Protein AF-A0A3M2BDF1-F1 (afdb_monomer)

Structure (mmCIF, N/CA/C/O backbone):
data_AF-A0A3M2BDF1-F1
#
_entry.id   AF-A0A3M2BDF1-F1
#
loop_
_atom_site.group_PDB
_atom_site.id
_atom_site.type_symbol
_atom_site.label_atom_id
_atom_site.label_alt_id
_atom_site.label_comp_id
_atom_site.label_asym_id
_atom_site.label_entity_id
_atom_site.label_seq_id
_atom_site.pdbx_PDB_ins_code
_atom_site.Cartn_x
_atom_site.Cartn_y
_atom_site.Cartn_z
_atom_site.occupancy
_atom_site.B_iso_or_equiv
_atom_site.auth_seq_id
_atom_site.auth_comp_id
_atom_site.auth_asym_id
_atom_site.auth_atom_id
_atom_site.pdbx_PDB_model_num
ATOM 1 N N . HIS A 1 1 ? 28.241 30.916 -4.622 1.00 33.78 1 HIS A N 1
ATOM 2 C CA . HIS A 1 1 ? 27.666 30.006 -3.613 1.00 33.78 1 HIS A CA 1
ATOM 3 C C . HIS A 1 1 ? 26.274 29.644 -4.123 1.00 33.78 1 HIS A C 1
ATOM 5 O O . HIS A 1 1 ? 25.344 30.405 -3.905 1.00 33.78 1 HIS A O 1
ATOM 11 N N . LEU A 1 2 ? 26.166 28.609 -4.962 1.00 30.31 2 LEU A N 1
ATOM 12 C CA . LEU A 1 2 ? 24.899 28.188 -5.571 1.00 30.31 2 LEU A CA 1
ATOM 13 C C . LEU A 1 2 ? 24.384 27.000 -4.758 1.00 30.31 2 LEU A C 1
ATOM 15 O O . LEU A 1 2 ? 25.025 25.952 -4.739 1.00 30.31 2 LEU A O 1
ATOM 19 N N . ARG A 1 3 ? 23.289 27.208 -4.024 1.00 29.62 3 ARG A N 1
ATOM 20 C CA . ARG A 1 3 ? 22.523 26.128 -3.401 1.00 29.62 3 ARG A CA 1
ATOM 21 C C . ARG A 1 3 ? 21.697 25.483 -4.510 1.00 29.62 3 ARG A C 1
ATOM 23 O O . ARG A 1 3 ? 20.941 26.171 -5.184 1.00 29.62 3 ARG A O 1
ATOM 30 N N . SER A 1 4 ? 21.942 24.199 -4.743 1.00 33.84 4 SER A N 1
ATOM 31 C CA . SER A 1 4 ? 21.122 23.350 -5.597 1.00 33.84 4 SER A CA 1
ATOM 32 C C . SER A 1 4 ? 19.923 22.914 -4.768 1.00 33.84 4 SER A C 1
ATOM 34 O O . SER A 1 4 ? 20.063 22.039 -3.915 1.00 33.84 4 SER A O 1
ATOM 36 N N . ASP A 1 5 ? 18.774 23.535 -5.005 1.00 34.00 5 ASP A N 1
ATOM 37 C CA . ASP A 1 5 ? 17.490 23.002 -4.565 1.00 34.00 5 ASP A CA 1
ATOM 38 C C . ASP A 1 5 ? 17.246 21.721 -5.370 1.00 34.00 5 ASP A C 1
ATOM 40 O O . ASP A 1 5 ? 16.929 21.744 -6.557 1.00 34.00 5 ASP A O 1
ATOM 44 N N . SER A 1 6 ? 17.517 20.579 -4.740 1.00 32.19 6 SER A N 1
ATOM 45 C CA . SER A 1 6 ? 17.147 19.269 -5.264 1.00 32.19 6 SER A CA 1
ATOM 46 C C . SER A 1 6 ? 15.643 19.111 -5.080 1.00 32.19 6 SER A C 1
ATOM 48 O O . SER A 1 6 ? 15.193 18.495 -4.116 1.00 32.19 6 SER A O 1
ATOM 50 N N . GLU A 1 7 ? 14.863 19.694 -5.989 1.00 30.11 7 GLU A N 1
ATOM 51 C CA . GLU A 1 7 ? 13.458 19.339 -6.158 1.00 30.11 7 GLU A CA 1
ATOM 52 C C . GLU A 1 7 ? 13.406 17.853 -6.525 1.00 30.11 7 GLU A C 1
ATOM 54 O O . GLU A 1 7 ? 13.713 17.448 -7.650 1.00 30.11 7 GLU A O 1
ATOM 59 N N . ALA A 1 8 ? 13.081 17.012 -5.544 1.00 30.81 8 ALA A N 1
ATOM 60 C CA . ALA A 1 8 ? 12.744 15.622 -5.782 1.00 30.81 8 ALA A CA 1
ATOM 61 C C . ALA A 1 8 ? 11.512 15.609 -6.695 1.00 30.81 8 ALA A C 1
ATOM 63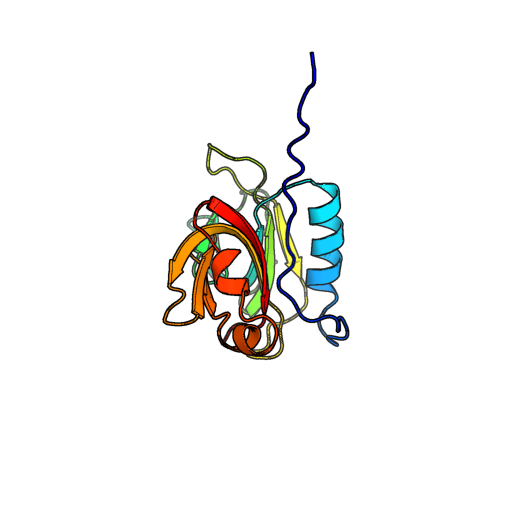 O O . ALA A 1 8 ? 10.384 15.791 -6.251 1.00 30.81 8 ALA A O 1
ATOM 64 N N . SER A 1 9 ? 11.740 15.467 -8.001 1.00 33.53 9 SER A N 1
ATOM 65 C CA . SER A 1 9 ? 10.681 15.326 -8.994 1.00 33.53 9 SER A CA 1
ATOM 66 C C . SER A 1 9 ? 9.907 14.044 -8.682 1.00 33.53 9 SER A C 1
ATOM 68 O O . SER A 1 9 ? 10.363 12.955 -9.029 1.00 33.53 9 SER A O 1
ATOM 70 N N . THR A 1 10 ? 8.781 14.150 -7.980 1.00 39.41 10 THR A N 1
ATOM 71 C CA . THR A 1 10 ? 7.847 13.041 -7.759 1.00 39.41 10 THR A CA 1
ATOM 72 C C . THR A 1 10 ? 7.146 12.756 -9.085 1.00 39.41 10 THR A C 1
ATOM 74 O O . THR A 1 10 ? 6.318 13.539 -9.548 1.00 39.41 10 THR A O 1
ATOM 77 N N . GLN A 1 11 ? 7.515 11.659 -9.748 1.00 42.50 11 GLN A N 1
ATOM 78 C CA . GLN A 1 11 ? 6.793 11.183 -10.927 1.00 42.50 11 GLN A CA 1
ATOM 79 C C . GLN A 1 11 ? 5.582 10.381 -10.448 1.00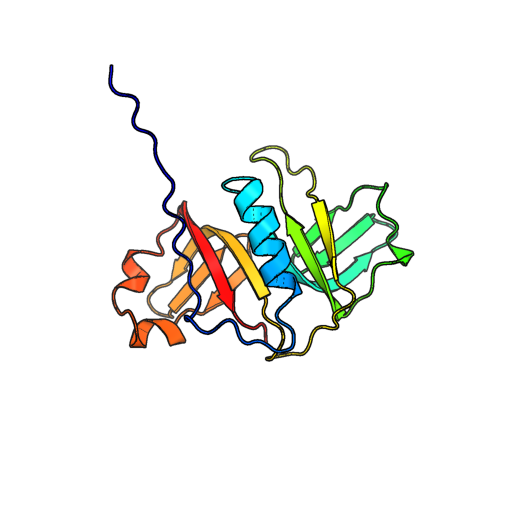 42.50 11 GLN A C 1
ATOM 81 O O . GLN A 1 11 ? 5.737 9.353 -9.793 1.00 42.50 11 GLN A O 1
ATOM 86 N N . ALA A 1 12 ? 4.383 10.881 -10.748 1.00 41.28 12 ALA A N 1
ATOM 87 C CA . ALA A 1 12 ? 3.139 10.166 -10.500 1.00 41.28 12 ALA A CA 1
ATOM 88 C C . ALA A 1 12 ? 2.960 9.073 -11.559 1.00 41.28 12 ALA A C 1
ATOM 90 O O . ALA A 1 12 ? 2.955 9.348 -12.762 1.00 41.28 12 ALA A O 1
ATOM 91 N N . ILE A 1 13 ? 2.808 7.835 -11.103 1.00 45.28 13 ILE A N 1
ATOM 92 C CA . ILE A 1 13 ? 2.573 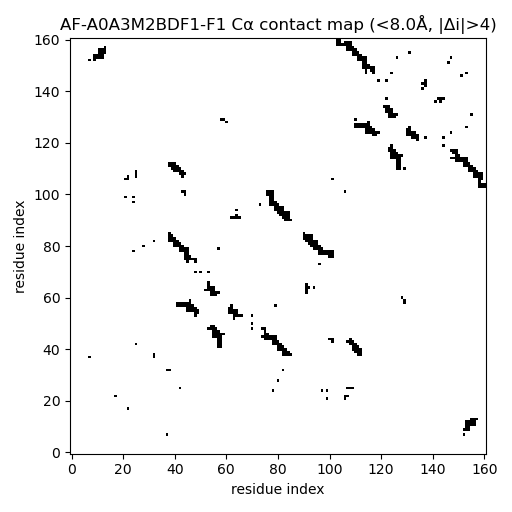6.663 -11.938 1.00 45.28 13 ILE A CA 1
ATOM 93 C C . ILE A 1 13 ? 1.087 6.327 -11.802 1.00 45.28 13 ILE A C 1
ATOM 95 O O . ILE A 1 13 ? 0.680 5.562 -10.934 1.00 45.28 13 ILE A O 1
ATOM 99 N N . GLY A 1 14 ? 0.265 6.999 -12.610 1.00 39.47 14 GLY A N 1
ATOM 100 C CA . GLY A 1 14 ? -1.187 6.833 -12.624 1.00 39.47 14 GLY A CA 1
ATOM 101 C C . GLY A 1 14 ? -1.808 7.496 -13.854 1.00 39.47 14 GLY A C 1
ATOM 102 O O . GLY A 1 14 ? -1.566 8.671 -14.129 1.00 39.47 14 GLY A O 1
ATOM 103 N N . GLY A 1 15 ? -2.581 6.732 -14.631 1.00 35.66 15 GLY A N 1
ATOM 104 C CA . GLY A 1 15 ? -3.235 7.199 -15.856 1.00 35.66 15 GLY A CA 1
ATOM 105 C C . GLY A 1 15 ? -4.144 8.415 -15.627 1.00 35.66 15 GLY A C 1
ATOM 106 O O . GLY A 1 15 ? -4.806 8.555 -14.602 1.00 35.66 15 GLY A O 1
ATOM 107 N N . THR A 1 16 ? -4.214 9.314 -16.608 1.00 36.38 16 THR A N 1
ATOM 108 C CA . THR A 1 16 ? -4.852 10.643 -16.528 1.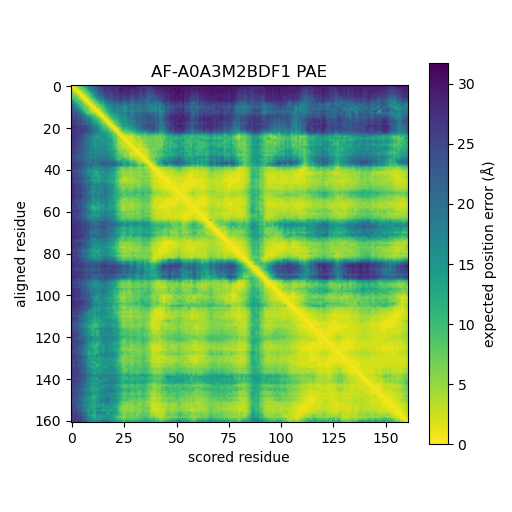00 36.38 16 THR A CA 1
ATOM 109 C C . THR A 1 16 ? -6.391 10.644 -16.528 1.00 36.38 16 THR A C 1
ATOM 111 O O . THR A 1 16 ? -7.024 11.476 -17.183 1.00 36.38 16 THR A O 1
ATOM 114 N N . ARG A 1 17 ? -7.057 9.752 -15.783 1.00 31.91 17 ARG A N 1
ATOM 115 C CA . ARG A 1 17 ? -8.527 9.754 -15.656 1.00 31.91 17 ARG A CA 1
ATOM 116 C C . ARG A 1 17 ? -8.995 9.543 -14.219 1.00 31.91 17 ARG A C 1
ATOM 118 O O . ARG A 1 17 ? -9.590 8.529 -13.881 1.00 31.91 17 ARG A O 1
ATOM 125 N N . LEU A 1 18 ? -8.838 10.594 -13.415 1.00 40.12 18 LEU A N 1
ATOM 126 C CA . LEU A 1 18 ? -9.509 10.793 -12.127 1.00 40.12 18 LEU A CA 1
ATOM 127 C C . LEU A 1 18 ? -11.038 10.961 -12.304 1.00 40.12 18 LEU A C 1
ATOM 129 O O . LEU A 1 18 ? -11.595 12.042 -12.096 1.00 40.12 18 LEU A O 1
ATOM 133 N N . ARG A 1 19 ? -11.733 9.896 -12.711 1.00 33.28 19 ARG A N 1
ATOM 134 C CA . ARG A 1 19 ? -13.187 9.732 -12.552 1.00 33.28 19 ARG A CA 1
ATOM 135 C C . ARG A 1 19 ? -13.478 8.359 -11.942 1.00 33.28 19 ARG A C 1
ATOM 137 O O . ARG A 1 19 ? -14.211 7.567 -12.520 1.00 33.28 19 ARG A O 1
ATOM 144 N N . ALA A 1 20 ? -12.909 8.078 -10.774 1.00 35.84 20 ALA A N 1
ATOM 145 C CA . ALA A 1 20 ? -13.384 6.981 -9.941 1.00 35.84 20 ALA A CA 1
ATOM 146 C C . ALA A 1 20 ? -14.602 7.474 -9.145 1.00 35.84 20 ALA A C 1
ATOM 148 O O . ALA A 1 20 ? -14.520 8.468 -8.423 1.00 35.84 20 ALA A O 1
ATOM 149 N N . ILE A 1 21 ? -15.739 6.789 -9.283 1.00 36.94 21 ILE A N 1
ATOM 150 C CA . ILE A 1 21 ? -16.975 7.073 -8.530 1.00 36.94 21 ILE A CA 1
ATOM 151 C C . ILE A 1 21 ? -16.808 6.736 -7.022 1.00 36.94 21 ILE A C 1
ATOM 153 O O . ILE A 1 21 ? -17.654 7.112 -6.223 1.00 36.94 21 ILE A O 1
ATOM 157 N N . GLY A 1 22 ? -15.666 6.160 -6.613 1.00 40.47 22 GLY A N 1
ATOM 158 C CA . GLY A 1 22 ? -15.199 6.051 -5.217 1.00 40.47 22 GLY A CA 1
ATOM 159 C C . GLY A 1 22 ? -13.909 6.835 -4.893 1.00 40.47 22 GLY A C 1
ATOM 160 O O . GLY A 1 22 ? -13.306 6.629 -3.849 1.00 40.47 22 GLY A 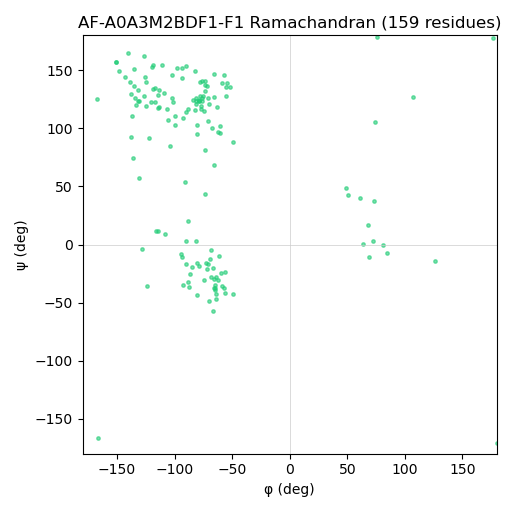O 1
ATOM 161 N N . GLY A 1 23 ? -13.444 7.722 -5.782 1.00 46.06 23 GLY A N 1
ATOM 162 C CA . GLY A 1 23 ? -12.109 8.348 -5.728 1.00 46.06 23 GLY A CA 1
ATOM 163 C C . GLY A 1 23 ? -11.994 9.644 -4.919 1.00 46.06 23 GLY A C 1
ATOM 164 O O . GLY A 1 23 ? -11.091 10.445 -5.169 1.00 46.06 23 GLY A O 1
ATOM 165 N N . THR A 1 24 ? -12.915 9.926 -3.994 1.00 55.69 24 THR A N 1
ATOM 166 C CA . THR A 1 24 ? -12.814 11.129 -3.149 1.00 55.69 24 THR A CA 1
ATOM 167 C C . THR A 1 24 ? -11.743 11.000 -2.078 1.00 55.69 24 THR A C 1
ATOM 169 O O . THR A 1 24 ? -11.144 12.010 -1.717 1.00 55.69 24 THR A O 1
ATOM 172 N N . PHE A 1 25 ? -11.478 9.784 -1.596 1.00 63.09 25 PHE A N 1
ATOM 173 C CA . PHE A 1 25 ? -10.528 9.549 -0.515 1.00 63.09 25 PHE A CA 1
ATOM 174 C C . PHE A 1 25 ? -9.084 9.861 -0.924 1.00 63.09 25 PHE A C 1
ATOM 176 O O . PHE A 1 25 ? -8.471 10.764 -0.356 1.00 63.09 25 PHE A O 1
ATOM 183 N N . LEU A 1 26 ? -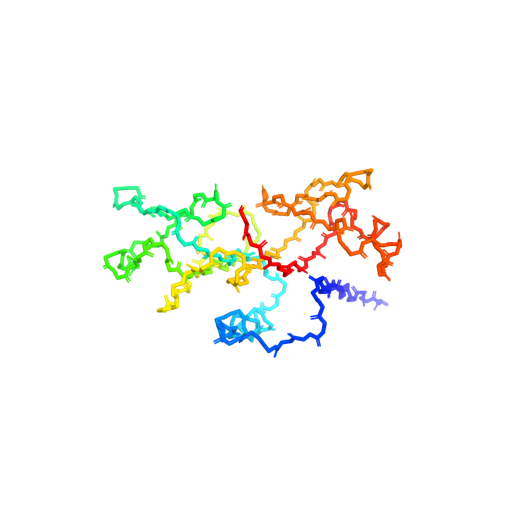8.575 9.214 -1.978 1.00 66.44 26 LEU A N 1
ATOM 184 C CA . LEU A 1 26 ? -7.216 9.466 -2.467 1.00 66.44 26 LEU A CA 1
ATOM 185 C C . LEU A 1 26 ? -7.030 10.876 -3.031 1.00 66.44 26 LEU A C 1
ATOM 187 O O . LEU A 1 26 ? -5.949 11.439 -2.911 1.00 66.44 26 LEU A O 1
ATOM 191 N N . ARG A 1 27 ? -8.083 11.497 -3.581 1.00 63.66 27 ARG A N 1
ATOM 192 C CA . ARG A 1 27 ? -8.031 12.908 -3.995 1.00 63.66 27 ARG A CA 1
ATOM 193 C C . ARG A 1 27 ? -7.828 13.839 -2.796 1.00 63.66 27 ARG A C 1
ATOM 195 O O . ARG A 1 27 ? -6.973 14.714 -2.855 1.00 63.66 27 ARG A O 1
ATOM 202 N N . ARG A 1 28 ? -8.588 13.638 -1.711 1.00 62.97 28 ARG A N 1
ATOM 203 C CA . ARG A 1 28 ? -8.436 14.414 -0.468 1.00 62.97 28 ARG A CA 1
ATOM 204 C C . ARG A 1 28 ? -7.077 14.164 0.183 1.00 62.97 28 ARG A C 1
ATOM 206 O O . ARG A 1 28 ? -6.476 15.101 0.689 1.00 62.97 28 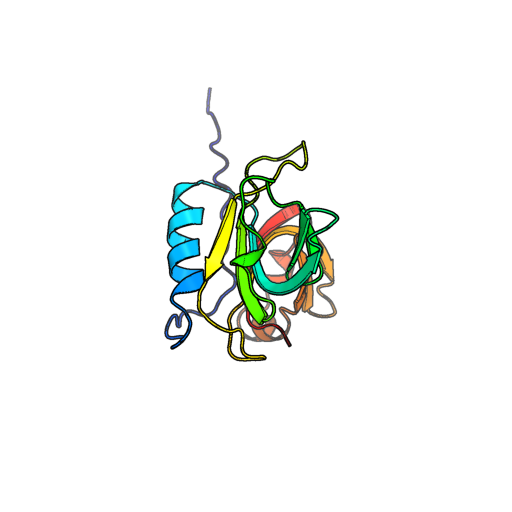ARG A O 1
ATOM 213 N N . LEU A 1 29 ? -6.576 12.931 0.128 1.00 66.38 29 LEU A N 1
ATOM 214 C CA . LEU A 1 29 ? -5.213 12.610 0.554 1.00 66.38 29 LEU A CA 1
ATOM 215 C C . LEU A 1 29 ? -4.159 13.292 -0.304 1.00 66.38 29 LEU A C 1
ATOM 217 O O . LEU A 1 29 ? -3.217 13.833 0.252 1.00 66.38 29 LEU A O 1
ATOM 221 N N . GLY A 1 30 ? -4.331 13.327 -1.625 1.00 62.34 30 GLY A N 1
ATOM 222 C CA . GLY A 1 30 ? -3.439 14.044 -2.533 1.00 62.34 30 GLY A CA 1
ATOM 223 C C . GLY A 1 30 ? -3.308 15.521 -2.164 1.00 62.34 30 GLY A C 1
ATOM 224 O O . GLY A 1 30 ? -2.193 16.036 -2.126 1.00 62.34 30 GLY A O 1
ATOM 225 N N . ASP A 1 31 ? -4.412 16.180 -1.800 1.00 61.19 31 ASP A N 1
ATOM 226 C CA . ASP A 1 31 ? -4.394 17.566 -1.313 1.00 61.19 31 ASP A CA 1
ATOM 227 C C . ASP A 1 31 ? -3.655 17.704 0.032 1.00 61.19 31 ASP A C 1
ATOM 229 O O . ASP A 1 31 ? -2.941 18.686 0.237 1.00 61.19 31 ASP A O 1
ATOM 233 N N . VAL A 1 32 ? -3.794 16.727 0.938 1.00 59.72 32 VAL A N 1
ATOM 234 C CA . VAL A 1 32 ? -3.107 16.698 2.245 1.00 59.72 32 VAL A CA 1
ATOM 235 C C . VAL A 1 32 ? -1.605 16.444 2.079 1.00 59.72 32 VAL A C 1
ATOM 237 O O . VAL A 1 32 ? -0.794 17.199 2.607 1.00 59.72 32 VAL A O 1
ATOM 240 N N . VAL A 1 33 ? -1.216 15.440 1.293 1.00 60.22 33 VAL A N 1
ATOM 241 C CA . VAL A 1 33 ? 0.187 15.076 1.033 1.00 60.22 33 VAL A CA 1
ATOM 242 C C . VAL A 1 33 ? 0.905 16.194 0.273 1.00 60.22 33 VAL A C 1
ATOM 244 O O . VAL A 1 33 ? 2.034 16.539 0.613 1.00 60.22 33 VAL A O 1
ATOM 247 N N . SER A 1 34 ? 0.238 16.839 -0.691 1.00 59.56 34 SER A N 1
ATOM 248 C CA . SER A 1 34 ? 0.807 17.985 -1.421 1.00 59.56 34 SER A CA 1
ATOM 249 C C . SER A 1 34 ? 1.101 19.181 -0.507 1.00 59.56 34 SER A C 1
ATOM 251 O O . SER A 1 34 ? 2.040 19.932 -0.763 1.00 59.56 34 SER A O 1
ATOM 253 N N . GLN A 1 35 ? 0.322 19.365 0.565 1.00 52.84 35 GLN A N 1
ATOM 254 C CA . GLN A 1 35 ? 0.534 20.424 1.561 1.00 52.84 35 GLN A CA 1
ATOM 255 C C . GLN A 1 35 ? 1.641 20.093 2.573 1.00 52.84 35 GLN A C 1
ATOM 257 O O . GLN A 1 35 ? 2.160 21.003 3.217 1.00 52.84 35 GLN A O 1
ATOM 262 N N . MET A 1 36 ? 2.011 18.817 2.713 1.00 52.03 36 MET A N 1
ATOM 263 C CA . MET A 1 36 ? 2.984 18.343 3.702 1.00 52.03 36 MET A CA 1
ATOM 264 C C . MET A 1 36 ? 4.432 18.259 3.185 1.00 52.03 36 MET A C 1
ATOM 266 O O . MET A 1 36 ? 5.350 18.113 3.988 1.00 52.03 36 MET A O 1
ATOM 270 N N . GLY A 1 37 ? 4.669 18.396 1.874 1.00 50.56 37 GLY A N 1
ATOM 271 C CA . GLY A 1 37 ? 5.982 18.110 1.268 1.00 50.56 37 GLY A CA 1
ATOM 272 C C . GLY A 1 37 ? 6.238 16.601 1.150 1.00 50.56 37 GLY A C 1
ATOM 273 O O . GLY A 1 37 ? 5.371 15.820 1.529 1.00 50.56 37 GLY A O 1
ATOM 274 N N . SER A 1 38 ? 7.388 16.183 0.590 1.00 54.94 38 SER A N 1
ATOM 275 C CA . SER A 1 38 ? 7.762 14.775 0.317 1.00 54.94 38 SER A CA 1
ATOM 276 C C . SER A 1 38 ? 7.563 13.860 1.531 1.00 54.94 38 SER A C 1
ATOM 278 O O . SER A 1 38 ? 8.469 13.670 2.337 1.00 54.94 38 SER A O 1
ATOM 280 N N . SER A 1 39 ? 6.356 13.321 1.652 1.00 63.38 39 SER A N 1
ATOM 281 C CA . SER A 1 39 ? 5.926 12.460 2.743 1.00 63.38 39 SER A CA 1
ATOM 282 C C . SER A 1 39 ? 5.677 11.080 2.160 1.00 63.38 39 SER A C 1
ATOM 284 O O . SER A 1 39 ? 5.034 10.941 1.109 1.00 63.38 39 SER A O 1
ATOM 286 N N . ASP A 1 40 ? 6.196 10.066 2.836 1.00 76.62 40 ASP A N 1
ATOM 287 C CA . ASP A 1 40 ? 5.878 8.692 2.497 1.00 76.62 40 ASP A CA 1
ATOM 288 C C . ASP A 1 40 ? 4.476 8.400 3.027 1.00 76.62 40 ASP A C 1
ATOM 290 O O . ASP A 1 40 ? 4.042 8.902 4.070 1.00 76.62 40 ASP A O 1
ATOM 294 N N . PHE A 1 41 ? 3.702 7.656 2.254 1.00 80.00 41 PHE A N 1
ATOM 295 C CA . PHE A 1 41 ? 2.363 7.298 2.683 1.00 80.00 41 PHE A CA 1
ATOM 296 C C . PHE A 1 41 ? 1.941 5.966 2.098 1.00 80.00 41 PHE A C 1
ATOM 298 O O . PHE A 1 41 ? 2.431 5.526 1.056 1.00 80.00 41 PHE A O 1
ATOM 305 N N . LEU A 1 42 ? 0.994 5.352 2.789 1.00 82.62 42 LEU A N 1
ATOM 306 C CA . LEU A 1 42 ? 0.363 4.105 2.412 1.00 82.62 42 LEU A CA 1
ATOM 307 C C . LEU A 1 42 ? -1.145 4.286 2.522 1.00 82.62 42 LEU A C 1
ATOM 309 O O . LEU A 1 42 ? -1.630 4.672 3.581 1.00 82.62 42 LEU A O 1
ATOM 313 N N . ALA A 1 43 ? -1.883 4.040 1.447 1.00 85.50 43 ALA A N 1
ATOM 314 C CA . ALA A 1 43 ? -3.328 4.194 1.402 1.00 85.50 43 ALA A CA 1
ATOM 315 C C . ALA A 1 43 ? -3.984 2.957 0.786 1.00 85.50 43 ALA A C 1
ATOM 317 O O . ALA A 1 43 ? -3.677 2.582 -0.346 1.00 85.50 43 ALA A O 1
ATOM 318 N N . GLY A 1 44 ? -4.906 2.348 1.525 1.00 86.44 44 GLY A N 1
ATOM 319 C CA . GLY A 1 44 ? -5.571 1.113 1.132 1.00 86.44 44 GLY A CA 1
ATOM 320 C C . GLY A 1 44 ? -6.582 0.627 2.172 1.00 86.44 44 GLY A C 1
ATOM 321 O O . GLY A 1 44 ? -6.901 1.361 3.113 1.00 86.44 44 GLY A O 1
ATOM 322 N N . PRO A 1 45 ? -7.120 -0.590 2.002 1.00 89.00 45 PRO A N 1
ATOM 323 C CA . PRO A 1 45 ? -8.045 -1.165 2.964 1.00 89.00 45 PRO A CA 1
ATOM 324 C C . PRO A 1 45 ? -7.361 -1.445 4.296 1.00 89.00 45 PRO A C 1
ATOM 326 O O . PRO A 1 45 ? -6.200 -1.844 4.353 1.00 89.00 45 PRO A O 1
ATOM 329 N N . ILE A 1 46 ? -8.130 -1.301 5.367 1.00 89.50 46 ILE A N 1
ATOM 330 C CA . ILE A 1 46 ? -7.774 -1.848 6.670 1.00 89.50 46 ILE A CA 1
ATOM 331 C C . ILE A 1 46 ? -8.065 -3.343 6.633 1.00 89.50 46 ILE A C 1
ATOM 333 O O . ILE A 1 46 ? -9.213 -3.756 6.470 1.00 89.50 46 ILE A O 1
ATOM 337 N N . GLU A 1 47 ? -7.023 -4.144 6.770 1.00 90.44 47 GLU A N 1
ATOM 338 C CA . GLU A 1 47 ? -7.066 -5.603 6.682 1.00 90.44 47 GLU A CA 1
ATOM 339 C C . GLU A 1 47 ? -7.265 -6.239 8.058 1.00 90.44 47 GLU A C 1
ATOM 341 O O . GLU A 1 47 ? -7.979 -7.232 8.180 1.00 90.44 47 GLU A O 1
ATOM 346 N N . ASP A 1 48 ? -6.683 -5.634 9.095 1.00 91.38 48 ASP A N 1
ATOM 347 C CA . ASP A 1 48 ? -6.773 -6.108 10.474 1.00 91.38 48 ASP A CA 1
ATOM 348 C C . ASP A 1 48 ? -6.674 -4.952 11.481 1.00 91.38 48 ASP A C 1
ATOM 350 O O . ASP A 1 48 ? -6.148 -3.878 11.169 1.00 91.38 48 ASP A O 1
ATOM 354 N N . ILE A 1 49 ? -7.202 -5.173 12.686 1.00 89.56 49 ILE A N 1
ATOM 355 C CA . ILE A 1 49 ? -7.136 -4.243 13.817 1.00 89.56 49 ILE A CA 1
ATOM 356 C C . ILE A 1 49 ? -6.819 -5.049 15.077 1.00 89.56 49 ILE A C 1
ATOM 358 O O . ILE A 1 49 ? -7.688 -5.751 15.599 1.00 89.56 49 ILE A O 1
ATOM 362 N N . ASP A 1 50 ? -5.618 -4.873 15.626 1.00 87.94 50 ASP A N 1
ATOM 363 C CA . ASP A 1 50 ? -5.267 -5.411 16.938 1.00 87.94 50 ASP A CA 1
ATOM 364 C C . ASP A 1 50 ? -5.378 -4.312 17.998 1.00 87.94 50 ASP A C 1
ATOM 366 O O . ASP A 1 50 ? -4.529 -3.434 18.169 1.00 87.94 50 ASP A O 1
ATOM 370 N N . THR A 1 51 ? -6.472 -4.365 18.755 1.00 84.00 51 THR A N 1
ATOM 371 C CA . THR A 1 51 ? -6.730 -3.418 19.842 1.00 84.00 51 THR A CA 1
ATOM 372 C C . THR A 1 51 ? -5.841 -3.637 21.066 1.00 84.00 51 THR A C 1
ATOM 374 O O . THR A 1 51 ? -5.787 -2.757 21.922 1.00 84.00 51 THR A O 1
ATOM 377 N N . ASN A 1 52 ? -5.184 -4.795 21.196 1.00 84.25 52 ASN A N 1
ATOM 378 C CA . ASN A 1 52 ? -4.294 -5.086 22.322 1.00 84.25 52 ASN A CA 1
ATOM 379 C C . ASN A 1 52 ? -2.918 -4.454 22.113 1.00 84.25 52 ASN A C 1
ATOM 381 O O . ASN A 1 52 ? -2.354 -3.888 23.048 1.00 84.25 52 ASN A O 1
ATOM 385 N N . SER A 1 53 ? -2.388 -4.556 20.894 1.00 81.88 53 SER A N 1
ATOM 386 C CA . SER A 1 53 ? -1.118 -3.947 20.491 1.00 81.88 53 SER A CA 1
ATOM 387 C C . SER A 1 53 ? -1.278 -2.487 20.052 1.00 81.88 53 SER A C 1
ATOM 389 O O . SER A 1 53 ? -0.302 -1.738 20.059 1.00 81.88 53 SER A O 1
ATOM 391 N N . GLY A 1 54 ? -2.500 -2.063 19.709 1.00 81.56 54 GLY A N 1
ATOM 392 C CA . GLY A 1 54 ? -2.765 -0.732 19.172 1.00 81.56 54 GLY A CA 1
ATOM 393 C C . GLY A 1 54 ? -2.284 -0.592 17.729 1.00 81.56 54 GLY A C 1
ATOM 394 O O . GLY A 1 54 ? -1.754 0.458 17.364 1.00 81.56 54 GLY A O 1
ATOM 395 N N . THR A 1 55 ? -2.421 -1.647 16.924 1.00 84.25 55 THR A N 1
ATOM 396 C CA . THR A 1 55 ? -1.939 -1.678 15.540 1.00 84.25 55 THR A CA 1
ATOM 397 C C . THR A 1 55 ? -3.075 -1.913 14.546 1.00 84.25 55 THR A C 1
ATOM 399 O O . THR A 1 55 ? -4.128 -2.468 14.870 1.00 84.25 55 THR A O 1
ATOM 402 N N . VAL A 1 56 ? -2.885 -1.415 13.325 1.00 86.88 56 VAL A N 1
ATOM 403 C CA . VAL A 1 56 ? -3.761 -1.672 12.175 1.00 86.88 56 VAL A CA 1
ATOM 404 C C . VAL A 1 56 ? -2.929 -2.203 11.022 1.00 86.88 56 VAL A C 1
ATOM 406 O O . VAL A 1 56 ? -1.803 -1.749 10.824 1.00 86.88 56 VAL A O 1
ATOM 409 N N . THR A 1 57 ? -3.490 -3.116 10.239 1.00 87.56 57 THR A N 1
ATOM 410 C CA . THR A 1 57 ? -2.826 -3.641 9.041 1.00 87.56 57 THR A CA 1
ATOM 411 C C . THR A 1 57 ? -3.406 -2.987 7.797 1.00 87.56 57 THR A C 1
ATOM 413 O O . THR A 1 57 ? -4.623 -2.991 7.615 1.00 87.56 57 THR A O 1
ATOM 416 N N . ILE A 1 58 ? -2.555 -2.409 6.948 1.00 86.19 58 ILE A N 1
ATOM 417 C CA . ILE A 1 58 ? -2.935 -1.810 5.660 1.00 86.19 58 ILE A CA 1
ATOM 418 C C . ILE A 1 58 ? -1.943 -2.288 4.606 1.00 86.19 58 ILE A C 1
ATOM 420 O O . ILE A 1 58 ? -0.740 -2.117 4.788 1.00 86.19 58 ILE A O 1
ATOM 424 N N . LEU A 1 59 ? -2.425 -2.863 3.501 1.00 84.56 59 LEU A N 1
ATOM 425 C CA . LEU A 1 59 ? -1.581 -3.393 2.421 1.00 84.56 59 LEU A CA 1
ATOM 426 C C . LEU A 1 59 ? -0.486 -4.339 2.946 1.00 84.56 59 LEU A C 1
ATOM 428 O O . LEU A 1 59 ? 0.681 -4.223 2.565 1.00 84.56 59 LEU A O 1
ATOM 432 N N . GLY A 1 60 ? -0.840 -5.223 3.883 1.00 84.31 60 GLY A N 1
ATOM 433 C CA . GLY A 1 60 ? 0.070 -6.160 4.545 1.00 84.31 60 GLY A CA 1
ATOM 434 C C . GLY A 1 60 ? 1.047 -5.549 5.558 1.00 84.31 60 GLY A C 1
ATOM 435 O O . GLY A 1 60 ? 1.876 -6.279 6.099 1.00 84.31 60 GLY A O 1
ATOM 436 N N . HIS A 1 61 ? 0.974 -4.241 5.827 1.00 82.25 61 HIS A N 1
ATOM 437 C CA . HIS A 1 61 ? 1.860 -3.552 6.766 1.00 82.25 61 HIS A CA 1
ATOM 438 C C . HIS A 1 61 ? 1.165 -3.306 8.094 1.00 82.25 61 HIS A C 1
ATOM 440 O O . HIS A 1 61 ? 0.139 -2.630 8.138 1.00 82.25 61 HIS A O 1
ATOM 446 N N . GLU A 1 62 ? 1.762 -3.805 9.173 1.00 85.12 62 GLU A N 1
ATOM 447 C CA . GLU A 1 62 ? 1.327 -3.514 10.535 1.00 85.12 62 GLU A CA 1
ATOM 448 C C . GLU A 1 62 ? 1.823 -2.128 10.964 1.00 85.12 62 GLU A C 1
ATOM 450 O O . GLU A 1 62 ? 3.018 -1.827 10.928 1.00 85.12 62 GLU A O 1
ATOM 455 N N . ILE A 1 63 ? 0.889 -1.269 11.363 1.00 80.56 63 ILE A N 1
ATOM 456 C CA . ILE A 1 63 ? 1.135 0.139 11.656 1.00 80.56 63 ILE A CA 1
ATOM 457 C C . ILE A 1 63 ? 0.653 0.427 13.068 1.00 80.56 63 ILE A C 1
ATOM 459 O O . ILE A 1 63 ? -0.535 0.313 13.372 1.00 80.56 63 ILE A O 1
ATOM 463 N N . ALA A 1 64 ? 1.579 0.846 13.928 1.00 80.25 64 ALA A N 1
ATOM 464 C CA . ALA A 1 64 ? 1.242 1.347 15.250 1.00 80.25 64 ALA A CA 1
ATOM 465 C C . ALA A 1 64 ? 0.451 2.649 15.129 1.00 80.25 64 ALA A C 1
ATOM 467 O O . ALA A 1 64 ? 0.888 3.601 14.482 1.00 80.25 64 ALA A O 1
ATOM 468 N N . VAL A 1 65 ? -0.712 2.701 15.771 1.00 75.94 65 VAL A N 1
ATOM 469 C CA . VAL A 1 65 ? -1.516 3.917 15.839 1.00 75.94 65 VAL A CA 1
ATOM 470 C C . VAL A 1 65 ? -1.340 4.577 17.198 1.00 75.94 65 VAL A C 1
ATOM 472 O O . VAL A 1 65 ? -1.175 3.916 18.223 1.00 75.94 65 VAL A O 1
ATOM 475 N N . SER A 1 66 ? -1.369 5.909 17.221 1.00 69.50 66 SER A N 1
ATOM 476 C CA . SER A 1 66 ? -1.347 6.653 18.482 1.00 69.50 66 SER A CA 1
ATOM 477 C C . SER A 1 66 ? -2.482 6.184 19.397 1.00 69.50 66 SER A C 1
ATOM 479 O O . SER A 1 66 ? -3.619 6.038 18.954 1.00 69.50 66 SER A O 1
ATOM 481 N N . SER A 1 67 ? -2.208 6.053 20.696 1.00 63.97 67 SER A N 1
ATOM 482 C CA . SER A 1 67 ? -3.202 5.693 21.720 1.00 63.97 67 SER A CA 1
ATOM 483 C C . SER A 1 67 ? -4.353 6.702 21.857 1.00 63.97 67 SER A C 1
ATOM 485 O O . SER A 1 67 ? -5.339 6.435 22.541 1.00 63.97 67 SER A O 1
ATOM 487 N N . THR A 1 68 ? -4.245 7.865 21.207 1.00 63.22 68 THR A N 1
ATOM 488 C CA . THR A 1 68 ? -5.311 8.869 21.098 1.00 63.22 68 THR A CA 1
ATOM 489 C C . THR A 1 68 ? -6.348 8.560 20.013 1.00 63.22 68 THR A C 1
ATOM 491 O O . THR A 1 68 ? -7.425 9.157 20.031 1.00 63.22 68 THR A O 1
ATOM 494 N N . LEU A 1 69 ? -6.055 7.654 19.074 1.00 68.06 69 LEU A N 1
ATOM 495 C CA . LEU A 1 69 ? -7.015 7.186 18.076 1.00 68.06 69 LEU A CA 1
ATOM 496 C C . LEU A 1 69 ? -7.959 6.162 18.705 1.00 68.06 69 LEU A C 1
ATOM 498 O O . LEU A 1 69 ? -7.539 5.169 19.295 1.00 68.06 69 LEU A O 1
ATOM 502 N N . ASN A 1 70 ? -9.263 6.386 18.546 1.00 71.19 70 ASN A N 1
ATOM 503 C CA . ASN A 1 70 ? -10.261 5.416 18.966 1.00 71.19 70 ASN A CA 1
ATOM 504 C C . ASN A 1 70 ? -10.393 4.321 17.901 1.00 71.19 70 ASN A C 1
ATOM 506 O O . ASN A 1 70 ? -11.164 4.458 16.950 1.00 71.19 70 ASN A O 1
ATOM 510 N N . LEU A 1 71 ? -9.665 3.218 18.091 1.00 72.06 71 LEU A N 1
ATOM 511 C CA . LEU A 1 71 ? -9.728 2.043 17.216 1.00 72.06 71 LEU A CA 1
ATOM 512 C C . LEU A 1 71 ? -11.147 1.465 17.070 1.00 72.06 71 LEU A C 1
ATOM 514 O O . LEU A 1 71 ? -11.452 0.859 16.051 1.00 72.06 71 LEU A O 1
ATOM 518 N N . GLY A 1 72 ? -12.054 1.706 18.026 1.00 69.31 72 GLY A N 1
ATOM 519 C CA . GLY A 1 72 ? -13.455 1.277 17.940 1.00 69.31 72 GLY A CA 1
ATOM 520 C C . GLY A 1 72 ? -14.286 2.012 16.879 1.00 69.31 72 GLY A C 1
ATOM 521 O O . GLY A 1 72 ? -15.401 1.587 16.575 1.00 69.31 72 GLY A O 1
ATOM 522 N N . GLN A 1 73 ? -13.772 3.109 16.315 1.00 74.50 73 GLN A N 1
ATOM 523 C CA . GLN A 1 73 ? -14.386 3.818 15.184 1.00 74.50 73 GLN A CA 1
ATOM 524 C C . GLN A 1 73 ? -13.822 3.372 13.830 1.00 74.50 73 GLN A C 1
ATOM 526 O O . GLN A 1 73 ? -14.350 3.755 12.789 1.00 74.50 73 GLN A O 1
ATOM 531 N N . ILE A 1 74 ? -12.774 2.553 13.847 1.00 81.12 74 ILE A N 1
ATOM 532 C CA . ILE A 1 74 ? -12.098 2.042 12.665 1.00 81.12 74 ILE A CA 1
ATOM 533 C C . ILE A 1 74 ? -12.704 0.686 12.307 1.00 81.12 74 ILE A C 1
ATOM 535 O O . ILE A 1 74 ? -13.113 -0.080 13.182 1.00 81.12 74 ILE A O 1
ATOM 539 N N . ARG A 1 75 ? -12.825 0.395 11.011 1.00 86.00 75 ARG A N 1
ATOM 540 C CA . ARG A 1 75 ? -13.477 -0.824 10.531 1.00 86.00 75 ARG A CA 1
ATOM 541 C C . ARG A 1 75 ? -12.623 -1.518 9.484 1.00 86.00 75 ARG A C 1
ATOM 543 O O . ARG A 1 75 ? -12.180 -0.893 8.527 1.00 86.00 75 ARG A O 1
ATOM 550 N N . ILE A 1 76 ? -12.466 -2.826 9.654 1.00 90.25 76 ILE A N 1
ATOM 551 C CA . ILE A 1 76 ? -11.871 -3.701 8.642 1.00 90.25 76 ILE A CA 1
ATOM 552 C C . ILE A 1 76 ? -12.693 -3.604 7.349 1.00 90.25 76 ILE A C 1
ATOM 554 O O . ILE A 1 76 ? -13.926 -3.535 7.381 1.00 90.25 76 ILE A O 1
ATOM 558 N N . GLY A 1 77 ? -11.996 -3.574 6.216 1.00 86.81 77 GLY A N 1
ATOM 559 C CA . GLY A 1 77 ? -12.561 -3.418 4.880 1.00 86.81 77 GLY A CA 1
ATOM 560 C C . GLY A 1 77 ? -12.878 -1.975 4.491 1.00 86.81 77 GLY A C 1
ATOM 561 O O . GLY A 1 77 ? -13.335 -1.752 3.378 1.00 86.81 77 GLY A O 1
ATOM 562 N N . TYR A 1 78 ? -12.647 -0.988 5.358 1.00 87.38 78 TYR A N 1
ATOM 563 C CA . TYR A 1 78 ? -12.764 0.428 5.000 1.00 87.38 78 TYR A CA 1
ATOM 564 C C . TYR A 1 78 ? -11.409 0.984 4.576 1.00 87.38 78 TYR A C 1
ATOM 566 O O . TYR A 1 78 ? -10.366 0.504 5.020 1.00 87.38 78 TYR A O 1
ATOM 574 N N . ASN A 1 79 ? -11.424 1.998 3.713 1.00 83.31 79 ASN A N 1
ATOM 575 C CA . ASN A 1 79 ? -10.196 2.641 3.261 1.00 83.31 79 ASN A CA 1
ATOM 576 C C . ASN A 1 79 ? -9.597 3.514 4.366 1.00 83.31 79 ASN A C 1
ATOM 578 O O . ASN A 1 79 ? -10.297 4.287 5.027 1.00 83.31 79 ASN A O 1
ATOM 582 N N . ALA A 1 80 ? -8.283 3.436 4.519 1.00 85.06 80 ALA A N 1
ATOM 583 C CA . ALA A 1 80 ? -7.510 4.329 5.356 1.00 85.06 80 ALA A CA 1
ATOM 584 C C . ALA A 1 80 ? -6.185 4.680 4.688 1.00 85.06 80 ALA A C 1
ATOM 586 O O . ALA A 1 80 ? -5.757 4.060 3.716 1.00 85.06 80 ALA A O 1
ATOM 587 N N . ALA A 1 81 ? -5.544 5.714 5.209 1.00 81.25 81 ALA A N 1
ATOM 588 C CA . ALA A 1 81 ? -4.220 6.103 4.802 1.00 81.25 81 ALA A CA 1
ATOM 589 C C . ALA A 1 81 ? -3.394 6.500 6.000 1.00 81.25 81 ALA A C 1
ATOM 591 O O . ALA A 1 81 ? -3.860 7.175 6.917 1.00 81.25 81 ALA A O 1
ATOM 592 N N . VAL A 1 82 ? -2.147 6.085 5.945 1.00 79.75 82 VAL A N 1
ATOM 593 C CA . VAL A 1 82 ? -1.129 6.367 6.932 1.00 79.75 82 VAL A CA 1
ATOM 594 C C . VAL A 1 82 ? -0.121 7.252 6.244 1.00 79.75 82 VAL A C 1
ATOM 596 O O . VAL A 1 82 ? 0.481 6.858 5.248 1.00 79.75 82 VAL A O 1
ATOM 599 N N . ILE A 1 83 ? 0.031 8.462 6.765 1.00 75.56 83 ILE A N 1
ATOM 600 C CA . ILE A 1 83 ? 0.994 9.425 6.246 1.00 75.56 83 ILE A CA 1
ATOM 601 C C . ILE A 1 83 ? 2.138 9.488 7.235 1.00 75.56 83 ILE A C 1
ATOM 603 O O . ILE A 1 83 ? 1.941 10.046 8.310 1.00 75.56 83 ILE A O 1
ATOM 607 N N . THR A 1 84 ? 3.298 8.925 6.905 1.00 69.00 84 THR A N 1
ATOM 608 C CA . THR A 1 84 ? 4.455 8.956 7.799 1.00 69.00 84 THR A CA 1
ATOM 609 C C . THR A 1 84 ? 5.055 10.358 7.779 1.00 69.00 84 THR A C 1
ATOM 611 O O . THR A 1 84 ? 5.553 10.859 6.771 1.00 69.00 84 THR A O 1
ATOM 614 N N . CYS A 1 85 ? 4.996 11.026 8.928 1.00 53.22 85 CYS A N 1
ATOM 615 C CA . CYS A 1 85 ? 5.763 12.238 9.148 1.00 53.22 85 CYS A CA 1
ATOM 616 C C . CYS A 1 85 ? 7.082 11.832 9.798 1.00 53.22 85 CYS A C 1
ATOM 618 O O . CYS A 1 85 ? 7.113 11.535 10.988 1.00 53.22 85 CYS A O 1
ATOM 620 N N . THR A 1 86 ? 8.159 11.947 9.022 1.00 46.72 86 THR A N 1
ATOM 621 C CA . THR A 1 86 ? 9.583 12.042 9.407 1.00 46.72 86 THR A CA 1
ATOM 622 C C . THR A 1 86 ? 10.446 10.792 9.144 1.00 46.72 86 THR A C 1
ATOM 624 O O . THR A 1 86 ? 10.132 9.700 9.617 1.00 46.72 86 THR A O 1
ATOM 627 N N . PRO A 1 87 ? 11.589 10.947 8.438 1.00 42.00 87 PRO A N 1
ATOM 628 C CA . PRO A 1 87 ? 12.587 9.898 8.284 1.00 42.00 87 PRO A CA 1
ATOM 629 C C . PRO A 1 87 ? 13.408 9.745 9.573 1.00 42.00 87 PRO A C 1
ATOM 631 O O . PRO A 1 87 ? 14.029 10.705 10.029 1.00 42.00 87 PRO A O 1
ATOM 634 N N . GLY A 1 88 ? 13.476 8.523 10.113 1.00 37.69 88 GLY A N 1
ATOM 635 C CA . GLY A 1 88 ? 14.555 8.099 11.017 1.00 37.69 88 GLY A CA 1
ATOM 636 C C . GLY A 1 88 ? 14.172 7.518 12.383 1.00 37.69 88 GLY A C 1
ATOM 637 O O . GLY A 1 88 ? 15.041 6.904 12.994 1.00 37.69 88 GLY A O 1
ATOM 638 N N . ASP A 1 89 ? 12.933 7.652 12.868 1.00 39.47 89 ASP A N 1
ATOM 639 C CA . ASP A 1 89 ? 12.566 7.187 14.224 1.00 39.47 89 ASP A CA 1
ATOM 640 C C . ASP A 1 89 ? 11.333 6.268 14.302 1.00 39.47 89 ASP A C 1
ATOM 642 O O . ASP A 1 89 ? 11.040 5.735 15.371 1.00 39.47 89 ASP A O 1
ATOM 646 N N . GLY A 1 90 ? 10.650 6.017 13.180 1.00 41.31 90 GLY A N 1
ATOM 647 C CA . GLY A 1 90 ? 9.527 5.075 13.121 1.00 41.31 90 GLY A CA 1
ATOM 648 C C . GLY A 1 90 ? 8.277 5.523 13.890 1.00 41.31 90 GLY A C 1
ATOM 649 O O . GLY A 1 90 ? 7.409 4.693 14.160 1.00 41.31 90 GLY A O 1
ATOM 650 N N . SER A 1 91 ? 8.162 6.807 14.248 1.00 46.25 91 SER A N 1
ATOM 651 C CA . SER A 1 91 ? 7.013 7.336 14.994 1.00 46.25 91 SER A CA 1
ATOM 652 C C . SER A 1 91 ? 5.856 7.692 14.057 1.00 46.25 91 SER A C 1
ATOM 654 O O . SER A 1 91 ? 6.019 8.490 13.136 1.00 46.25 91 SER A O 1
ATOM 656 N N . ALA A 1 92 ? 4.674 7.125 14.317 1.00 51.78 92 ALA A N 1
ATOM 657 C CA . ALA A 1 92 ? 3.471 7.324 13.516 1.00 51.78 92 ALA A CA 1
ATOM 658 C C . ALA A 1 92 ? 3.106 8.810 13.377 1.00 51.78 92 ALA A C 1
ATOM 660 O O . ALA A 1 92 ? 3.058 9.566 14.345 1.00 51.78 92 ALA A O 1
ATOM 661 N N . SER A 1 93 ? 2.908 9.294 12.163 1.00 62.25 93 SER A N 1
ATOM 662 C CA . SER A 1 93 ? 1.928 8.824 11.186 1.00 62.25 93 SER A CA 1
ATOM 663 C C . SER A 1 93 ? 0.507 9.234 11.523 1.00 62.25 93 SER A C 1
ATOM 665 O O . SER A 1 93 ? -0.132 8.662 12.404 1.00 62.25 93 SER A O 1
ATOM 667 N N . ALA A 1 94 ? -0.016 10.215 10.793 1.00 67.12 94 ALA A N 1
ATOM 668 C CA . ALA A 1 94 ? -1.441 10.500 10.843 1.00 67.12 94 ALA A CA 1
ATOM 669 C C . ALA A 1 94 ? -2.186 9.346 10.155 1.00 67.12 94 ALA A C 1
ATOM 671 O O . ALA A 1 94 ? -1.937 9.074 8.980 1.00 67.12 94 ALA A O 1
ATOM 672 N N . LEU A 1 95 ? -3.086 8.675 10.883 1.00 74.69 95 LEU A N 1
ATOM 673 C CA . LEU A 1 95 ? -4.056 7.755 10.294 1.00 74.69 95 LEU A CA 1
ATOM 674 C C . LEU A 1 95 ? -5.302 8.551 9.906 1.00 74.69 95 LEU A C 1
ATOM 676 O O . LEU A 1 95 ? -5.990 9.112 10.759 1.00 74.69 95 LEU A O 1
ATOM 680 N N . VAL A 1 96 ? -5.587 8.588 8.612 1.00 77.25 96 VAL A N 1
ATOM 681 C CA . VAL A 1 96 ? -6.787 9.187 8.036 1.00 77.25 96 VAL A CA 1
ATOM 682 C C . VAL A 1 96 ? -7.688 8.051 7.582 1.00 77.25 96 VAL A C 1
ATOM 684 O O . VAL A 1 96 ? -7.316 7.285 6.699 1.00 77.25 96 VAL A O 1
ATOM 687 N N . THR A 1 97 ? -8.868 7.924 8.175 1.00 77.69 97 THR A N 1
ATOM 688 C CA . THR A 1 97 ? -9.853 6.911 7.781 1.00 77.69 97 THR A CA 1
ATOM 689 C C . THR A 1 97 ? -10.912 7.508 6.856 1.00 77.69 97 THR A C 1
ATOM 691 O O . THR A 1 97 ? -11.206 8.705 6.909 1.00 77.69 97 THR A O 1
ATOM 694 N N . SER A 1 98 ? -11.482 6.669 5.995 1.00 75.94 98 SER A N 1
ATOM 695 C CA . SER A 1 98 ? -12.676 6.972 5.208 1.00 75.94 98 SER A CA 1
ATOM 696 C C . SER A 1 98 ? -13.860 6.141 5.686 1.00 75.94 98 SER A C 1
ATOM 698 O O . SER 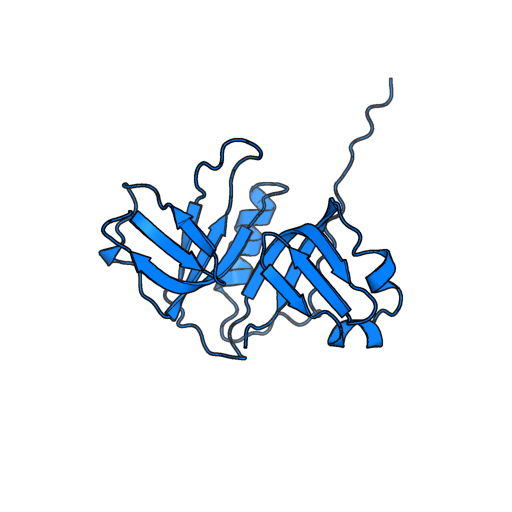A 1 98 ? -13.688 5.015 6.149 1.00 75.94 98 SER A O 1
ATOM 700 N N . ASP A 1 99 ? -15.069 6.653 5.466 1.00 79.44 99 ASP A N 1
ATOM 701 C CA . ASP A 1 99 ? -16.305 5.864 5.546 1.00 79.44 99 ASP A CA 1
ATOM 702 C C . ASP A 1 99 ? -16.560 5.057 4.251 1.00 79.44 99 ASP A C 1
ATOM 704 O O . ASP A 1 99 ? -17.579 4.375 4.123 1.00 79.44 99 ASP A O 1
ATOM 708 N N . ASP A 1 100 ? -15.636 5.116 3.287 1.00 79.25 100 ASP A N 1
ATOM 709 C CA . ASP A 1 100 ? -15.707 4.369 2.032 1.00 79.25 100 ASP A CA 1
ATOM 710 C C . ASP A 1 100 ? -15.220 2.926 2.220 1.00 79.25 100 ASP A C 1
ATOM 712 O O . ASP A 1 100 ? -14.055 2.685 2.555 1.00 79.25 100 ASP A O 1
ATOM 716 N N . TYR A 1 101 ? -16.095 1.965 1.928 1.00 82.62 101 TYR A N 1
ATOM 717 C CA . TYR A 1 101 ? -15.755 0.543 1.898 1.00 82.62 101 TYR A CA 1
ATOM 718 C C . TYR A 1 101 ? -14.874 0.210 0.684 1.00 82.62 101 TYR A C 1
ATOM 720 O O . TYR A 1 101 ? -15.141 0.667 -0.431 1.00 82.62 101 TYR A O 1
ATOM 728 N N . TYR A 1 102 ? -13.839 -0.595 0.901 1.00 83.25 102 TYR A N 1
ATOM 729 C CA . TYR A 1 102 ? -12.954 -1.096 -0.141 1.00 83.25 102 TYR A CA 1
ATOM 730 C C . TYR A 1 102 ? -13.653 -2.171 -0.977 1.00 83.25 102 TYR A C 1
ATOM 732 O O . TYR A 1 102 ? -14.252 -3.108 -0.453 1.00 83.25 102 TYR A O 1
ATOM 740 N N . GLN A 1 103 ? -13.556 -2.043 -2.294 1.00 83.56 103 GLN A N 1
ATOM 741 C CA . GLN A 1 103 ? -14.009 -3.043 -3.248 1.00 83.56 103 GLN A CA 1
ATOM 742 C C . GLN A 1 103 ? -12.831 -3.493 -4.095 1.00 83.56 103 GLN A C 1
ATOM 744 O O . GLN A 1 103 ? -12.199 -2.682 -4.773 1.00 83.56 103 GLN A O 1
ATOM 749 N N . ASP A 1 104 ? -12.573 -4.794 -4.065 1.00 76.06 104 ASP A N 1
ATOM 750 C CA . ASP A 1 104 ? -11.519 -5.430 -4.845 1.00 76.06 104 ASP A CA 1
ATOM 751 C C . ASP A 1 104 ? -11.611 -5.065 -6.341 1.00 76.06 104 ASP A C 1
ATOM 753 O O . ASP A 1 104 ? -12.705 -4.989 -6.913 1.00 76.06 104 ASP A O 1
ATOM 757 N N . GLY A 1 105 ? -10.467 -4.747 -6.951 1.00 74.56 105 GLY A N 1
ATOM 758 C CA . GLY A 1 105 ? -10.356 -4.312 -8.347 1.00 74.56 105 GLY A CA 1
ATOM 759 C C . GLY A 1 105 ? -11.044 -2.983 -8.709 1.00 74.56 105 GLY A C 1
ATOM 760 O O . GLY A 1 105 ? -10.988 -2.572 -9.869 1.00 74.56 105 GLY A O 1
ATOM 761 N N . PHE A 1 106 ? -11.695 -2.297 -7.762 1.00 76.06 106 PHE A N 1
ATOM 762 C CA . PHE A 1 106 ? -12.405 -1.030 -8.001 1.00 76.06 106 PHE A CA 1
ATOM 763 C C . PHE A 1 106 ? -11.927 0.113 -7.107 1.00 76.06 106 PHE A C 1
ATOM 765 O O . PHE A 1 106 ? -11.900 1.272 -7.528 1.00 76.06 106 PHE A O 1
ATOM 772 N N . SER A 1 107 ? -11.567 -0.190 -5.865 1.00 79.56 107 SER A N 1
ATOM 773 C CA . SER A 1 107 ? -10.997 0.777 -4.944 1.00 79.56 107 SER A CA 1
ATOM 774 C C . SER A 1 107 ? -9.528 0.988 -5.265 1.00 79.56 107 SER A C 1
ATOM 776 O O . SER A 1 107 ? -8.729 0.054 -5.308 1.00 79.56 107 SER A O 1
ATOM 778 N N . GLU A 1 108 ? -9.193 2.246 -5.509 1.00 80.75 108 GLU A N 1
ATOM 779 C CA . GLU A 1 108 ? -7.826 2.656 -5.769 1.00 80.75 108 GLU A CA 1
ATOM 780 C C . GLU A 1 108 ? -7.022 2.620 -4.462 1.00 80.75 108 GLU A C 1
ATOM 782 O O . GLU A 1 108 ? -7.512 3.001 -3.395 1.00 80.75 108 GLU A O 1
ATOM 787 N N . VAL A 1 109 ? -5.778 2.175 -4.569 1.00 83.06 109 VAL A N 1
ATOM 788 C CA . VAL A 1 109 ? -4.768 2.179 -3.514 1.00 83.06 109 VAL A CA 1
ATOM 789 C C . VAL A 1 109 ? -3.602 3.043 -3.965 1.00 83.06 109 VAL A C 1
ATOM 791 O O . VAL A 1 109 ? -3.362 3.212 -5.166 1.00 83.06 109 VAL A O 1
ATOM 794 N N . ALA A 1 110 ? -2.868 3.595 -3.009 1.00 84.69 110 ALA A N 1
ATOM 795 C CA . ALA A 1 110 ? -1.710 4.410 -3.326 1.00 84.69 110 ALA A CA 1
ATOM 796 C C . ALA A 1 110 ? -0.579 4.205 -2.325 1.00 84.69 110 ALA A C 1
ATOM 798 O O . ALA A 1 110 ? -0.803 4.040 -1.127 1.00 84.69 110 ALA A O 1
ATOM 799 N N . VAL A 1 111 ? 0.647 4.244 -2.836 1.00 83.81 111 VAL A N 1
ATOM 800 C CA . VAL A 1 111 ? 1.866 4.191 -2.033 1.00 83.81 111 VAL A CA 1
ATOM 801 C C . VAL A 1 111 ? 2.849 5.240 -2.535 1.00 83.81 111 VAL A C 1
ATOM 803 O O . VAL A 1 111 ? 3.023 5.429 -3.740 1.00 83.81 111 VAL A O 1
ATOM 806 N N . SER A 1 112 ? 3.475 5.942 -1.600 1.00 83.12 112 SER A N 1
ATOM 807 C CA . SER A 1 112 ? 4.515 6.936 -1.850 1.00 83.12 112 SER A CA 1
ATOM 808 C C . SER A 1 112 ? 5.728 6.594 -1.012 1.00 83.12 112 SER A C 1
ATOM 810 O O . SER A 1 112 ? 5.601 6.401 0.198 1.00 83.12 112 SER A O 1
ATOM 812 N N . GLY A 1 113 ? 6.886 6.508 -1.651 1.00 80.62 113 GLY A N 1
ATOM 813 C CA . GLY A 1 113 ? 8.111 6.090 -0.988 1.00 80.62 113 GLY A CA 1
ATOM 814 C C . GLY A 1 113 ? 9.288 5.984 -1.938 1.00 80.62 113 GLY A C 1
ATOM 815 O O . GLY A 1 113 ? 9.167 6.175 -3.151 1.00 80.62 113 GLY A O 1
ATOM 816 N N . SER A 1 114 ? 10.447 5.655 -1.376 1.00 87.31 114 SER A N 1
ATOM 817 C CA . SER A 1 114 ? 11.611 5.284 -2.178 1.00 87.31 114 SER A CA 1
ATOM 818 C C . SER A 1 114 ? 11.476 3.849 -2.680 1.00 87.31 114 SER A C 1
ATOM 820 O O . SER A 1 114 ? 11.050 2.964 -1.944 1.00 87.31 114 SER A O 1
ATOM 822 N N . VAL A 1 115 ? 11.877 3.602 -3.926 1.00 88.62 115 VAL A N 1
ATOM 823 C CA . VAL A 1 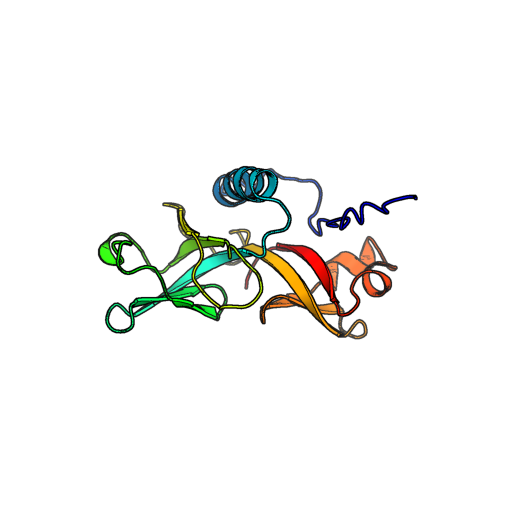115 ? 11.997 2.247 -4.469 1.00 88.62 115 VAL A CA 1
ATOM 824 C C . VAL A 1 115 ? 13.063 1.493 -3.675 1.00 88.62 115 VAL A C 1
ATOM 826 O O . VAL A 1 115 ? 14.232 1.878 -3.667 1.00 88.62 115 VAL A O 1
ATOM 829 N N . GLU A 1 116 ? 12.665 0.411 -3.020 1.00 90.69 116 GLU A N 1
ATOM 830 C CA . GLU A 1 116 ? 13.537 -0.446 -2.210 1.00 90.69 116 GLU A CA 1
ATOM 831 C C . GLU A 1 116 ? 14.195 -1.532 -3.062 1.00 90.69 116 GLU A C 1
ATOM 833 O O . GLU A 1 116 ? 15.363 -1.872 -2.875 1.00 90.69 116 GLU A O 1
ATOM 838 N N . ALA A 1 117 ? 13.447 -2.056 -4.033 1.00 92.19 117 ALA A N 1
ATOM 839 C CA . ALA A 1 117 ? 13.912 -3.045 -4.992 1.00 92.19 117 ALA A CA 1
ATOM 840 C C . ALA A 1 117 ? 13.197 -2.858 -6.333 1.00 92.19 117 ALA A C 1
ATOM 842 O O . ALA A 1 117 ? 12.038 -2.449 -6.375 1.00 92.19 117 ALA A O 1
ATOM 843 N N . ALA A 1 118 ? 13.879 -3.189 -7.426 1.00 92.88 118 ALA A N 1
ATOM 844 C CA . ALA A 1 118 ? 13.320 -3.147 -8.770 1.00 92.88 118 ALA A CA 1
ATOM 845 C C . ALA A 1 118 ? 13.749 -4.388 -9.557 1.00 92.88 118 ALA A C 1
ATOM 847 O O . ALA A 1 118 ? 14.936 -4.708 -9.614 1.00 92.88 118 ALA A O 1
ATOM 848 N N . ASP A 1 119 ? 12.780 -5.058 -10.172 1.00 93.94 119 ASP A N 1
ATOM 849 C CA . ASP A 1 119 ? 12.981 -6.132 -11.138 1.00 93.94 119 ASP A CA 1
ATOM 850 C C . ASP A 1 119 ? 12.292 -5.754 -12.462 1.00 93.94 119 ASP A C 1
ATOM 852 O O . ASP A 1 119 ? 11.097 -6.009 -12.661 1.00 93.94 119 ASP A O 1
ATOM 856 N N . PRO A 1 120 ? 13.028 -5.103 -13.378 1.00 89.25 120 PRO A N 1
ATOM 857 C CA . PRO A 1 120 ? 12.478 -4.678 -14.656 1.00 89.25 120 PRO A CA 1
ATOM 858 C C . PRO A 1 120 ? 12.203 -5.830 -15.620 1.00 89.25 120 PRO A C 1
ATOM 860 O O . PRO A 1 120 ? 11.431 -5.645 -16.557 1.00 89.25 120 PRO A O 1
ATOM 863 N N . ALA A 1 121 ? 12.769 -7.022 -15.397 1.00 89.50 121 ALA A N 1
ATOM 864 C CA . ALA A 1 121 ? 12.518 -8.168 -16.267 1.00 89.50 121 ALA A CA 1
ATOM 865 C C . ALA A 1 121 ? 11.075 -8.681 -16.144 1.00 89.50 121 ALA A C 1
ATOM 867 O O . ALA A 1 121 ? 10.532 -9.225 -17.105 1.00 89.50 121 ALA A O 1
ATOM 868 N N . ILE A 1 122 ? 10.458 -8.485 -14.976 1.00 90.25 122 ILE A N 1
ATOM 869 C CA . ILE A 1 122 ? 9.074 -8.881 -14.684 1.00 90.25 122 ILE A CA 1
ATOM 870 C C . ILE A 1 122 ? 8.160 -7.684 -14.387 1.00 90.25 122 ILE A C 1
ATOM 872 O O . ILE A 1 122 ? 7.061 -7.882 -13.883 1.00 90.25 122 ILE A O 1
ATOM 876 N N . GLY A 1 123 ? 8.621 -6.455 -14.648 1.00 90.50 123 GLY A N 1
ATOM 877 C CA . GLY A 1 123 ? 7.831 -5.240 -14.447 1.00 90.50 123 GLY A CA 1
ATOM 878 C C . GLY A 1 123 ? 7.404 -5.009 -12.996 1.00 90.50 123 GLY A C 1
ATOM 879 O O . GLY A 1 123 ? 6.273 -4.595 -12.760 1.00 90.50 123 GLY A O 1
ATOM 880 N N . ARG A 1 124 ? 8.280 -5.275 -12.015 1.00 93.69 124 ARG A N 1
ATOM 881 C CA . ARG A 1 124 ? 7.949 -5.167 -10.584 1.00 93.69 124 ARG A CA 1
ATOM 882 C C . ARG A 1 124 ? 8.895 -4.248 -9.818 1.00 93.69 124 ARG A C 1
ATOM 884 O O . ARG A 1 124 ? 10.103 -4.280 -10.031 1.00 93.69 124 ARG A O 1
ATOM 891 N N . ILE A 1 125 ? 8.360 -3.447 -8.901 1.00 92.88 125 ILE A N 1
ATOM 892 C CA . ILE A 1 125 ? 9.137 -2.723 -7.880 1.00 92.88 125 ILE A CA 1
ATOM 893 C C . ILE A 1 125 ? 8.595 -3.018 -6.481 1.00 92.88 125 ILE A C 1
ATOM 895 O O . ILE A 1 125 ? 7.468 -3.487 -6.333 1.00 92.88 125 ILE A O 1
ATOM 899 N N . ILE A 1 126 ? 9.400 -2.729 -5.463 1.00 90.12 126 ILE A N 1
ATOM 900 C CA . ILE A 1 126 ? 8.994 -2.685 -4.059 1.00 90.12 126 ILE A CA 1
ATOM 901 C C . ILE A 1 126 ? 9.113 -1.239 -3.569 1.00 90.12 126 ILE A C 1
ATOM 903 O O . ILE A 1 126 ? 10.161 -0.620 -3.759 1.00 90.12 126 ILE A O 1
ATOM 907 N N . VAL A 1 127 ? 8.054 -0.706 -2.959 1.00 85.69 127 VAL A N 1
ATOM 908 C CA . VAL A 1 127 ? 8.004 0.640 -2.366 1.00 85.69 127 VAL A CA 1
ATOM 909 C C . VAL A 1 127 ? 7.380 0.516 -0.982 1.00 85.69 127 VAL A C 1
ATOM 911 O O . VAL A 1 127 ? 6.242 0.065 -0.882 1.00 85.69 127 VAL A O 1
ATOM 914 N N . ASN A 1 128 ? 8.104 0.902 0.072 1.00 81.25 128 ASN A N 1
ATOM 915 C CA . ASN A 1 128 ? 7.682 0.716 1.467 1.00 81.25 128 ASN A CA 1
ATOM 916 C C . ASN A 1 128 ? 7.202 -0.722 1.736 1.00 81.25 128 ASN A C 1
ATOM 918 O O . ASN A 1 128 ? 6.082 -0.897 2.199 1.00 81.25 128 ASN A O 1
ATOM 922 N N . GLY A 1 129 ? 7.961 -1.744 1.324 1.00 84.12 129 GLY A N 1
ATOM 923 C CA . GLY A 1 129 ? 7.565 -3.157 1.419 1.00 84.12 129 GLY A CA 1
ATOM 924 C C . GLY A 1 129 ? 6.407 -3.609 0.509 1.00 84.12 129 GLY A C 1
ATOM 925 O O . GLY A 1 129 ? 6.200 -4.813 0.338 1.00 84.12 129 GLY A O 1
ATOM 926 N N . VAL A 1 130 ? 5.681 -2.692 -0.142 1.00 85.50 130 VAL A N 1
ATOM 927 C CA . VAL A 1 130 ? 4.579 -3.012 -1.060 1.00 85.50 130 VAL A CA 1
ATOM 928 C C . VAL A 1 130 ? 5.118 -3.384 -2.430 1.00 85.50 130 VAL A C 1
ATOM 930 O O . VAL A 1 130 ? 5.844 -2.623 -3.070 1.00 85.50 130 VAL A O 1
ATOM 933 N N . ALA A 1 131 ? 4.706 -4.550 -2.917 1.00 90.31 131 ALA A N 1
ATOM 934 C CA . ALA A 1 131 ? 4.986 -4.978 -4.273 1.00 90.31 131 ALA A CA 1
ATOM 935 C C . ALA A 1 131 ? 4.052 -4.304 -5.281 1.00 90.31 131 ALA A C 1
ATOM 937 O O . ALA A 1 131 ? 2.837 -4.439 -5.194 1.00 90.31 131 ALA A O 1
ATOM 938 N N . VAL A 1 132 ? 4.636 -3.643 -6.275 1.00 89.69 132 VAL A N 1
ATOM 939 C CA . VAL A 1 132 ? 3.914 -2.967 -7.354 1.00 89.69 132 VAL A CA 1
ATOM 940 C C . VAL A 1 132 ? 4.262 -3.631 -8.678 1.00 89.69 132 VAL A C 1
ATOM 942 O O . VAL A 1 132 ? 5.432 -3.672 -9.062 1.00 89.69 132 VAL A O 1
ATOM 945 N N . ASP A 1 133 ? 3.242 -4.113 -9.384 1.00 91.00 133 ASP A N 1
ATOM 946 C CA . ASP A 1 133 ? 3.340 -4.544 -10.777 1.00 91.00 133 ASP A CA 1
ATOM 947 C C . ASP A 1 133 ? 3.047 -3.351 -11.700 1.00 91.00 133 ASP A C 1
ATOM 949 O O . ASP A 1 133 ? 1.943 -2.805 -11.718 1.00 91.00 133 ASP A O 1
ATOM 953 N N . TYR A 1 134 ? 4.058 -2.925 -12.453 1.00 89.06 134 TYR A N 1
ATOM 954 C CA . TYR A 1 134 ? 3.965 -1.873 -13.462 1.00 89.06 134 TYR A CA 1
ATOM 955 C C . TYR A 1 134 ? 4.056 -2.422 -14.893 1.00 89.06 134 TYR A C 1
ATOM 957 O O . TYR A 1 134 ? 4.122 -1.638 -15.842 1.00 89.06 134 TYR A O 1
ATOM 965 N N . THR A 1 135 ? 4.011 -3.744 -15.084 1.00 90.06 135 THR A N 1
ATOM 966 C CA . THR A 1 135 ? 3.984 -4.393 -16.405 1.00 90.06 135 THR A CA 1
ATOM 967 C C . THR A 1 135 ? 2.925 -3.796 -17.338 1.00 90.06 135 THR A C 1
ATOM 969 O O . THR A 1 135 ? 3.261 -3.529 -18.496 1.00 90.06 135 THR A O 1
ATOM 972 N N . PRO A 1 136 ? 1.686 -3.489 -16.886 1.00 86.50 136 PRO A N 1
ATOM 973 C CA . PRO A 1 136 ? 0.683 -2.860 -17.748 1.00 86.50 136 PRO A CA 1
ATOM 974 C C . PRO A 1 136 ? 1.112 -1.499 -18.320 1.00 86.50 136 PRO A C 1
ATOM 976 O O . PRO A 1 136 ? 0.617 -1.095 -19.367 1.00 86.50 136 PRO A O 1
ATOM 979 N N . LEU A 1 137 ? 2.037 -0.798 -17.657 1.00 85.00 137 LEU A N 1
ATOM 980 C CA . LEU A 1 137 ? 2.495 0.542 -18.033 1.00 85.00 137 LEU A CA 1
ATOM 981 C C . LEU A 1 137 ? 3.693 0.525 -18.985 1.00 85.00 137 LEU A C 1
ATOM 983 O O . LEU A 1 137 ? 3.965 1.529 -19.644 1.00 85.00 137 LEU A O 1
ATOM 987 N N . LEU A 1 138 ? 4.394 -0.607 -19.098 1.00 83.75 138 LEU A N 1
ATOM 988 C CA . LEU A 1 138 ? 5.529 -0.750 -20.014 1.00 83.75 138 LEU A CA 1
ATOM 989 C C . LEU A 1 138 ? 5.116 -0.622 -21.486 1.00 83.75 138 LEU A C 1
ATOM 991 O O . LEU A 1 138 ? 5.917 -0.178 -22.305 1.00 83.75 138 LEU A O 1
ATOM 995 N N . GLY A 1 139 ? 3.869 -0.973 -21.820 1.00 83.00 139 GLY A N 1
ATOM 996 C CA . GLY A 1 139 ? 3.325 -0.788 -23.168 1.00 83.00 139 GLY A CA 1
ATOM 997 C C . GLY A 1 139 ? 3.197 0.686 -23.567 1.00 83.00 139 GLY A C 1
ATOM 998 O O . GLY A 1 139 ? 3.443 1.028 -24.722 1.00 83.00 139 GLY A O 1
ATOM 999 N N . ASP A 1 140 ? 2.872 1.552 -22.605 1.00 84.56 140 ASP A N 1
ATOM 1000 C CA . ASP A 1 140 ? 2.695 2.992 -22.821 1.00 84.56 140 ASP A CA 1
ATOM 1001 C C . ASP A 1 140 ? 4.010 3.770 -22.662 1.00 84.56 140 ASP A C 1
ATOM 1003 O O . ASP A 1 140 ? 4.229 4.779 -23.335 1.00 84.56 140 ASP A O 1
ATOM 1007 N N . ASN A 1 141 ? 4.901 3.307 -21.780 1.00 82.50 141 ASN A N 1
ATOM 1008 C CA . ASN A 1 141 ? 6.212 3.904 -21.557 1.00 82.50 141 ASN A CA 1
ATOM 1009 C C . ASN A 1 141 ? 7.301 2.823 -21.412 1.00 82.50 141 ASN A C 1
ATOM 1011 O O . ASN A 1 141 ? 7.590 2.383 -20.296 1.00 82.50 141 ASN A O 1
ATOM 1015 N N . PRO A 1 142 ? 7.970 2.435 -22.511 1.00 83.50 142 PRO A N 1
ATOM 1016 C CA . PRO A 1 142 ? 8.988 1.384 -22.477 1.00 83.50 142 PRO A CA 1
ATOM 1017 C C . PRO A 1 142 ? 10.237 1.770 -21.671 1.00 83.50 142 PRO A C 1
ATOM 1019 O O . PRO A 1 142 ? 10.954 0.891 -21.207 1.00 83.50 142 PRO A O 1
ATOM 1022 N N . ASN A 1 143 ? 10.479 3.068 -21.451 1.00 87.12 143 ASN A N 1
ATOM 1023 C CA . ASN A 1 143 ? 11.620 3.564 -20.673 1.00 87.12 143 ASN A CA 1
ATOM 1024 C C . ASN A 1 143 ? 11.291 3.720 -19.178 1.00 87.12 143 ASN A C 1
ATOM 1026 O O . ASN A 1 143 ? 12.119 4.206 -18.411 1.00 87.12 143 ASN A O 1
ATOM 1030 N N . LEU A 1 144 ? 10.080 3.352 -18.741 1.00 85.19 144 LEU A N 1
ATOM 1031 C CA . LEU A 1 144 ? 9.675 3.467 -17.338 1.00 85.19 144 LEU A CA 1
ATOM 1032 C C . LEU A 1 144 ? 10.600 2.665 -16.409 1.00 85.19 144 LEU A C 1
ATOM 1034 O O . LEU A 1 144 ? 10.918 3.130 -15.318 1.00 85.19 144 LEU A O 1
ATOM 1038 N N . ALA A 1 145 ? 11.086 1.510 -16.869 1.00 85.75 145 ALA A N 1
ATOM 1039 C CA . ALA A 1 145 ? 12.036 0.679 -16.133 1.00 85.75 145 ALA A CA 1
ATOM 1040 C C . ALA A 1 145 ? 13.332 1.429 -15.766 1.00 85.75 145 ALA A C 1
ATOM 1042 O O . ALA A 1 145 ? 13.830 1.276 -14.653 1.00 85.75 145 ALA A O 1
ATOM 1043 N N . ASP A 1 146 ? 13.833 2.297 -16.651 1.00 87.69 146 ASP A N 1
ATOM 1044 C CA . ASP A 1 146 ? 15.056 3.077 -16.410 1.00 87.69 146 ASP A CA 1
ATOM 1045 C C . ASP A 1 146 ? 14.849 4.188 -15.367 1.00 87.69 146 ASP A C 1
ATOM 1047 O O . ASP A 1 146 ? 15.801 4.672 -14.753 1.00 87.69 146 ASP A O 1
ATOM 1051 N N . LEU A 1 147 ? 13.597 4.603 -15.153 1.00 86.31 147 LEU A N 1
ATOM 1052 C CA . LEU A 1 147 ? 13.222 5.624 -14.173 1.00 86.31 147 LEU A CA 1
ATOM 1053 C C . LEU A 1 147 ? 12.978 5.031 -12.780 1.00 86.31 147 LEU A C 1
ATOM 1055 O O . LEU A 1 147 ? 13.134 5.735 -11.783 1.00 86.31 147 LEU A O 1
ATOM 1059 N N . LEU A 1 148 ? 12.613 3.751 -12.705 1.00 88.38 148 LEU A N 1
ATOM 1060 C CA . LEU A 1 148 ? 12.232 3.035 -11.487 1.00 88.38 148 LEU A CA 1
ATOM 1061 C C . LEU A 1 148 ? 13.429 2.352 -10.811 1.00 88.38 148 LEU A C 1
ATOM 1063 O O . LEU A 1 148 ? 13.425 1.151 -10.550 1.00 88.38 148 LEU A O 1
ATOM 1067 N N . THR A 1 149 ? 14.475 3.124 -10.531 1.00 89.25 149 THR A N 1
ATOM 1068 C CA . THR A 1 149 ? 15.701 2.623 -9.891 1.00 89.25 149 THR A CA 1
ATOM 1069 C C . THR A 1 149 ? 15.638 2.713 -8.366 1.00 89.25 149 THR A C 1
ATOM 1071 O O . THR A 1 149 ? 14.939 3.555 -7.807 1.00 89.25 149 THR A O 1
ATOM 1074 N N . VAL A 1 150 ? 16.381 1.843 -7.673 1.00 92.00 150 VAL A N 1
ATOM 1075 C CA . VAL A 1 150 ? 16.451 1.834 -6.200 1.00 92.00 150 VAL A CA 1
ATOM 1076 C C . VAL A 1 150 ? 16.870 3.208 -5.664 1.00 92.00 150 VAL A C 1
ATOM 1078 O O . VAL A 1 150 ? 17.796 3.832 -6.179 1.00 92.00 150 VAL A O 1
ATOM 1081 N N . GLY A 1 151 ? 16.181 3.676 -4.622 1.00 85.44 151 GLY A N 1
ATOM 1082 C CA . GLY A 1 151 ? 16.355 5.002 -4.024 1.00 85.44 151 GLY A CA 1
ATOM 1083 C C . GLY A 1 151 ? 15.576 6.117 -4.726 1.00 85.44 151 GLY A C 1
ATOM 1084 O O . GLY A 1 151 ? 15.520 7.236 -4.217 1.00 85.44 151 GLY A O 1
ATOM 1085 N N . ARG A 1 152 ? 14.943 5.842 -5.873 1.00 85.38 152 ARG A N 1
ATOM 1086 C CA . ARG A 1 152 ? 14.048 6.803 -6.519 1.00 85.38 152 ARG A CA 1
ATOM 1087 C C . ARG A 1 152 ? 12.770 6.945 -5.703 1.00 85.38 152 ARG A C 1
ATOM 1089 O O . ARG A 1 152 ? 12.084 5.959 -5.468 1.00 85.38 152 ARG A O 1
ATOM 1096 N N . HIS A 1 153 ? 12.417 8.172 -5.333 1.00 83.50 153 HIS A N 1
ATOM 1097 C CA . HIS A 1 153 ? 11.106 8.456 -4.751 1.00 83.50 153 HIS A CA 1
ATOM 1098 C C . HIS A 1 153 ? 10.017 8.441 -5.826 1.00 83.50 153 HIS A C 1
ATOM 1100 O O . HIS A 1 153 ? 10.161 9.097 -6.866 1.00 83.50 153 HIS A O 1
ATOM 1106 N N . VAL A 1 154 ? 8.956 7.677 -5.587 1.00 82.69 154 VAL A N 1
ATOM 1107 C CA . VAL A 1 154 ? 7.851 7.462 -6.523 1.00 82.69 154 VAL A CA 1
ATOM 1108 C C . VAL A 1 154 ? 6.513 7.565 -5.809 1.00 82.69 154 VAL A C 1
ATOM 1110 O O . VAL A 1 154 ? 6.391 7.241 -4.631 1.00 82.69 154 VAL A O 1
ATOM 1113 N N . LEU A 1 155 ? 5.502 7.981 -6.568 1.00 83.69 155 LEU A N 1
ATOM 1114 C CA . LEU A 1 155 ? 4.105 7.909 -6.173 1.00 83.69 155 LEU A CA 1
ATOM 1115 C C . LEU A 1 155 ? 3.394 6.938 -7.112 1.00 83.69 155 LEU A C 1
ATOM 1117 O O . LEU A 1 155 ? 3.316 7.176 -8.321 1.00 83.69 155 LEU A O 1
ATOM 1121 N N . VAL A 1 156 ? 2.876 5.856 -6.547 1.00 82.94 156 VAL A N 1
ATOM 1122 C CA . VAL A 1 156 ? 2.167 4.807 -7.274 1.00 82.94 156 VAL A CA 1
ATOM 1123 C C . VAL A 1 156 ? 0.687 4.873 -6.941 1.00 82.94 156 VAL A C 1
ATOM 1125 O O . VAL A 1 156 ? 0.310 4.875 -5.771 1.00 82.94 156 VAL A O 1
ATOM 1128 N N . HIS A 1 157 ? -0.134 4.876 -7.988 1.00 83.69 157 HIS A N 1
ATOM 1129 C CA . HIS A 1 157 ? -1.582 4.725 -7.920 1.00 83.69 157 HIS A CA 1
ATOM 1130 C C . HIS A 1 157 ? -1.990 3.451 -8.654 1.00 83.69 157 HIS A C 1
ATOM 1132 O O . HIS A 1 157 ? -1.532 3.204 -9.771 1.00 83.69 157 HIS A O 1
ATOM 1138 N N . GLY A 1 158 ? -2.865 2.649 -8.057 1.00 82.12 158 GLY A N 1
ATOM 1139 C CA . GLY A 1 158 ? -3.299 1.402 -8.675 1.00 82.12 158 GLY A CA 1
ATOM 1140 C C . GLY A 1 158 ? -4.518 0.792 -8.009 1.00 82.12 158 GLY A C 1
ATOM 1141 O O . GLY A 1 158 ? -5.189 1.429 -7.207 1.00 82.12 158 GLY A O 1
ATOM 1142 N N . PHE A 1 159 ? -4.793 -0.462 -8.346 1.00 81.81 159 PHE A N 1
ATOM 1143 C CA . PHE A 1 159 ? -5.830 -1.273 -7.716 1.00 81.81 159 PHE A CA 1
ATOM 1144 C C . PHE A 1 159 ? -5.148 -2.480 -7.077 1.00 81.81 159 PHE A C 1
ATOM 1146 O O . PHE A 1 159 ? -4.277 -3.086 -7.703 1.00 81.81 159 PHE A O 1
ATOM 1153 N N . ALA A 1 160 ? -5.512 -2.791 -5.836 1.00 75.12 160 ALA A N 1
ATOM 1154 C CA . ALA A 1 160 ? -5.125 -4.050 -5.207 1.00 75.12 160 ALA A CA 1
ATOM 1155 C C . ALA A 1 160 ? -6.082 -5.168 -5.659 1.00 75.12 160 ALA A C 1
ATOM 1157 O O . ALA A 1 160 ? -7.240 -4.870 -5.968 1.00 75.12 160 ALA A O 1
ATOM 1158 N N . TYR A 1 161 ? -5.548 -6.392 -5.724 1.00 65.69 161 TYR A N 1
ATOM 1159 C CA . TYR A 1 161 ? -6.213 -7.654 -6.066 1.00 65.69 161 TYR A CA 1
ATOM 1160 C C . TYR A 1 161 ? -5.763 -8.754 -5.102 1.00 65.69 161 TYR A C 1
ATOM 1162 O O . TYR A 1 161 ? -4.621 -8.630 -4.594 1.00 65.69 161 TYR A O 1
#

Foldseek 3Di:
DDDDPPPQPADADDDDDPPQPLNPPVVVVVVVDVVVPQWWKWKAFFADADPVQCWTAGLNDTAHDPPPDDCVVPDGQWIWMFTDDDPDDSDGGDIGTDPHGDDAQRDKIKTWAFFQDDDVVQQWTAGPNHIDRCVVVCVVPVCVSVQNDGRRIYMYMDGDD

pLDDT: mean 72.04, std 18.95, range [29.62, 93.94]

Solvent-accessible surface area (backbone atoms only — not comparable to full-atom values): 9584 Å² total; per-residue (Å²): 140,81,82,79,82,80,75,80,74,69,53,73,48,60,80,98,66,96,74,55,96,79,46,64,60,64,51,54,45,49,59,52,46,68,73,69,46,103,52,38,32,45,32,28,38,25,75,42,74,42,82,89,82,37,30,37,24,40,78,90,40,80,39,66,51,62,90,86,59,67,64,89,79,59,55,72,44,19,28,33,32,38,38,43,62,70,92,88,79,85,58,69,34,56,74,48,77,49,96,50,70,55,42,82,71,70,38,72,27,37,43,29,31,43,25,72,41,58,41,67,93,75,24,34,38,25,38,79,87,36,78,43,79,49,50,84,48,40,82,82,36,75,65,50,58,79,66,54,40,66,68,36,56,38,34,44,51,48,61,56,125

Sequence (161 aa):
HLRSDSEASTQAIGGTRLRAIGGTFLRRLGDVVSQMGSSDFLAGPIEDIDTNSGTVTILGHEIAVSSTLNLGQIRIGYNAAVITCTPGDGSASALVTSDDYYQDGFSEVAVSGSVEAADPAIGRIIVNGVAVDYTPLLGDNPNLADLLTVGRHVLVHGFAY

Secondary structure (DSSP, 8-state):
----------EEES-S----TTTHHHHHHHHHHHHH-S-EEEEEEEEEEETTTTEEEETTEEEEPPTTS-GGG--TTEEEEEEE--SSS----EEEEEEEEP-TTTSEEEEEEEEEEEETTTTEEEETTEEEE-HHHHTT-TTHHHH--TT-EEEEEEE--

Mean predicted aligned error: 10.88 Å

Radius of gyration: 16.27 Å; Cα contacts (8 Å, |Δi|>4): 296; chains: 1; bounding box: 45×39×46 Å